Protein AF-A0AAU2TSD4-F1 (afdb_monomer_lite)

pLDDT: mean 88.16, std 10.95, range [46.03, 97.25]

Secondary structure (DSSP, 8-state):
---PPP---SSEEEEEEEES-EEEEEEETTEEE-EEEEEEEGGGTEEEEEEEESS-EEEEEEEEEEETTEEEEEEEEEES--SEESB---

Foldseek 3Di:
DDDDDDDDDQADKDKDKDFQKDWPWKAQLNHTWDKDFPQAPPVRRITMIITGDNWFEFAWMKTWIDHPRDIDIDIDGSHDDTPYYRHHDD

Sequence (90 aa):
MHPLATLFTDGWVRLFAADHQQVSSATCGGKPLEVRRVGTVAQGVRTLYAVWFPDYTKGSIELSLSHDGTTSEASLRLGDFGDRTCVAVP

Radius of gyration: 14.16 Å; chains: 1; bounding box: 34×37×32 Å

Structure (mmCIF, N/CA/C/O backbone):
data_AF-A0AAU2TSD4-F1
#
_entry.id   AF-A0AAU2TSD4-F1
#
loop_
_atom_site.group_PDB
_atom_site.id
_atom_site.type_symbol
_atom_site.label_atom_id
_atom_site.label_alt_id
_atom_site.label_comp_id
_atom_site.label_asym_id
_atom_site.label_entity_id
_atom_site.label_seq_id
_atom_site.pdbx_PDB_ins_code
_atom_site.Cartn_x
_atom_site.Cartn_y
_atom_site.Cartn_z
_atom_site.occupancy
_atom_site.B_iso_or_equiv
_atom_site.auth_seq_id
_atom_site.auth_comp_id
_atom_site.auth_asym_id
_atom_site.auth_atom_id
_atom_site.pdbx_PDB_model_num
ATOM 1 N N . MET A 1 1 ? -17.121 -25.869 -13.547 1.00 46.03 1 MET A N 1
ATOM 2 C CA . MET A 1 1 ? -15.743 -25.419 -13.839 1.00 46.03 1 MET A CA 1
ATOM 3 C C . MET A 1 1 ? -15.648 -23.971 -13.399 1.00 46.03 1 MET A C 1
ATOM 5 O O . MET A 1 1 ? -16.514 -23.201 -13.789 1.00 46.03 1 MET A O 1
ATOM 9 N N . HIS A 1 2 ? -14.694 -23.619 -12.539 1.00 58.91 2 HIS A N 1
ATOM 10 C CA . HIS A 1 2 ? -14.499 -22.222 -12.145 1.00 58.91 2 HIS A CA 1
ATOM 11 C C . HIS A 1 2 ? -13.656 -21.549 -13.235 1.00 58.91 2 HIS A C 1
ATOM 13 O O . HIS A 1 2 ? -12.578 -22.070 -13.526 1.00 58.91 2 HIS A O 1
ATOM 19 N N . PRO A 1 3 ? -14.123 -20.465 -13.877 1.00 63.34 3 PRO A N 1
ATOM 20 C CA . PRO A 1 3 ? -13.306 -19.755 -14.847 1.00 63.34 3 PRO A CA 1
ATOM 21 C C . PRO A 1 3 ? -12.099 -19.167 -14.113 1.00 63.34 3 PRO A C 1
ATOM 23 O O . PRO A 1 3 ? -12.237 -18.290 -13.262 1.00 63.34 3 PRO A O 1
ATOM 26 N N . LEU A 1 4 ? -10.916 -19.703 -14.402 1.00 70.06 4 LEU A N 1
ATOM 27 C CA . LEU A 1 4 ? -9.661 -19.115 -13.957 1.00 70.06 4 LEU A CA 1
ATOM 28 C C . LEU A 1 4 ? -9.441 -17.844 -14.781 1.00 70.06 4 LEU A C 1
ATOM 30 O O . LEU A 1 4 ? -9.338 -17.912 -16.004 1.00 70.06 4 LEU A O 1
ATOM 34 N N . ALA A 1 5 ? -9.394 -16.691 -14.116 1.00 62.56 5 ALA A N 1
ATOM 35 C CA . ALA A 1 5 ? -8.999 -15.438 -14.741 1.00 62.56 5 ALA A CA 1
ATOM 36 C C . ALA A 1 5 ? -7.487 -15.255 -14.571 1.00 62.56 5 ALA A C 1
ATOM 38 O O . ALA A 1 5 ? -6.984 -15.194 -13.448 1.00 62.56 5 ALA A O 1
ATOM 39 N N . THR A 1 6 ? -6.761 -15.173 -15.683 1.00 58.94 6 THR A N 1
ATOM 40 C CA . THR A 1 6 ? -5.347 -14.790 -15.688 1.00 58.94 6 THR A CA 1
ATOM 41 C C . THR A 1 6 ? -5.262 -13.280 -15.860 1.00 58.94 6 THR A C 1
ATOM 43 O O . THR A 1 6 ? -5.788 -12.733 -16.826 1.00 58.94 6 THR A O 1
ATOM 46 N N . LEU A 1 7 ? -4.617 -12.607 -14.912 1.00 61.81 7 LEU A N 1
ATOM 47 C CA . LEU A 1 7 ? -4.396 -11.165 -14.949 1.00 61.81 7 LEU A CA 1
ATOM 48 C C . LEU A 1 7 ? -2.933 -10.914 -15.310 1.00 61.81 7 LEU A C 1
ATOM 50 O O . LEU A 1 7 ? -2.035 -11.444 -14.658 1.00 61.81 7 LEU A O 1
ATOM 54 N N . PHE A 1 8 ? -2.709 -10.112 -16.347 1.00 57.41 8 PHE A N 1
ATOM 55 C CA . PHE A 1 8 ? -1.392 -9.603 -16.710 1.00 57.41 8 PHE A CA 1
ATOM 56 C C . PHE A 1 8 ? -1.284 -8.164 -16.219 1.00 57.41 8 PHE A C 1
ATOM 58 O O . PHE A 1 8 ? -2.243 -7.400 -16.310 1.00 57.41 8 PHE A O 1
ATOM 65 N N . THR A 1 9 ? -0.123 -7.815 -15.685 1.00 65.06 9 THR A N 1
ATOM 66 C CA . THR A 1 9 ? 0.203 -6.465 -15.237 1.00 65.06 9 THR A CA 1
ATOM 67 C C . THR A 1 9 ? 1.454 -6.025 -15.978 1.00 65.06 9 THR A C 1
ATOM 69 O O . THR A 1 9 ? 2.410 -6.791 -16.097 1.00 65.06 9 THR A O 1
ATOM 72 N N . ASP A 1 10 ? 1.452 -4.804 -16.487 1.00 70.62 10 ASP A N 1
ATOM 73 C CA . ASP A 1 10 ? 2.658 -4.105 -16.897 1.00 70.62 10 ASP A CA 1
ATOM 74 C C . ASP A 1 10 ? 3.360 -3.632 -15.621 1.00 70.62 10 ASP A C 1
ATOM 76 O O . ASP A 1 10 ? 2.863 -2.761 -14.933 1.00 70.62 10 ASP A O 1
ATOM 80 N N . GLY A 1 11 ? 4.450 -4.276 -15.204 1.00 80.62 11 GLY A N 1
ATOM 81 C CA . GLY A 1 11 ? 5.195 -3.882 -13.999 1.00 80.62 11 GLY A CA 1
ATOM 82 C C . GLY A 1 11 ? 5.083 -4.862 -12.830 1.00 80.62 11 GLY A C 1
ATOM 83 O O . GLY A 1 11 ? 4.917 -6.068 -13.015 1.00 80.62 11 GLY A O 1
ATOM 84 N N . TRP A 1 12 ? 5.236 -4.345 -11.611 1.00 86.56 12 TRP A N 1
ATOM 85 C CA . TRP A 1 12 ? 5.484 -5.128 -10.401 1.00 86.56 12 TRP A CA 1
ATOM 86 C C . TRP A 1 12 ? 4.382 -4.937 -9.368 1.00 86.56 12 TRP A C 1
ATOM 88 O O . TRP A 1 12 ? 4.142 -3.836 -8.874 1.00 86.56 12 TRP A O 1
ATOM 98 N N . VAL A 1 13 ? 3.743 -6.040 -8.985 1.00 88.44 13 VAL A N 1
ATOM 99 C CA . VAL A 1 13 ? 2.716 -6.047 -7.941 1.00 88.44 13 VAL A CA 1
ATOM 100 C C . VAL A 1 13 ? 3.317 -6.515 -6.626 1.00 88.44 13 VAL A C 1
ATOM 102 O O . VAL A 1 13 ? 3.938 -7.578 -6.546 1.00 88.44 13 VAL A O 1
ATOM 105 N N . ARG A 1 14 ? 3.075 -5.747 -5.564 1.00 91.19 14 ARG A N 1
ATOM 106 C CA . ARG A 1 14 ? 3.368 -6.157 -4.192 1.00 91.19 14 ARG A CA 1
ATOM 107 C C . ARG A 1 14 ? 2.073 -6.539 -3.493 1.00 91.19 14 ARG A C 1
ATOM 109 O O . ARG A 1 14 ? 1.224 -5.684 -3.258 1.00 91.19 14 ARG A O 1
ATOM 116 N N . LEU A 1 15 ? 1.953 -7.816 -3.143 1.00 92.25 15 LEU A N 1
ATOM 117 C CA . LEU A 1 15 ? 0.875 -8.329 -2.301 1.00 92.25 15 LEU A CA 1
ATOM 118 C C . LEU A 1 15 ? 1.297 -8.299 -0.832 1.00 92.25 15 LEU A C 1
ATOM 120 O O . LEU A 1 15 ? 2.404 -8.716 -0.493 1.00 92.25 15 LEU A O 1
ATOM 124 N N . PHE A 1 16 ? 0.410 -7.820 0.032 1.00 94.00 16 PHE A N 1
ATOM 125 C CA . PHE A 1 16 ? 0.618 -7.773 1.478 1.00 94.00 16 PHE A CA 1
ATOM 126 C C . PHE A 1 16 ? -0.722 -7.854 2.211 1.00 94.00 16 PHE A C 1
ATOM 128 O O . PHE A 1 16 ? -1.781 -7.646 1.620 1.00 94.00 16 PHE A O 1
ATOM 135 N N . ALA A 1 17 ? -0.683 -8.190 3.497 1.00 94.56 17 ALA A N 1
ATOM 136 C CA . ALA A 1 17 ? -1.873 -8.354 4.317 1.00 94.56 17 ALA A CA 1
ATOM 137 C C . ALA A 1 17 ? -1.838 -7.426 5.533 1.00 94.56 17 ALA A C 1
ATOM 139 O O . ALA A 1 17 ? -0.764 -7.157 6.068 1.00 94.56 17 ALA A O 1
ATOM 140 N N . ALA A 1 18 ? -3.015 -6.974 5.962 1.00 93.75 18 ALA A N 1
ATOM 141 C CA . ALA A 1 18 ? -3.215 -6.291 7.234 1.00 93.75 18 ALA A CA 1
ATOM 142 C C . ALA A 1 18 ? -4.125 -7.140 8.136 1.00 93.75 18 ALA A C 1
ATOM 144 O O . ALA A 1 18 ? -5.168 -7.634 7.686 1.00 93.75 18 ALA A O 1
ATOM 145 N N . ASP A 1 19 ? -3.716 -7.315 9.392 1.00 92.75 19 ASP A N 1
ATOM 146 C CA . ASP A 1 19 ? -4.400 -8.150 10.385 1.00 92.75 19 ASP A CA 1
ATOM 147 C C . ASP A 1 19 ? -5.401 -7.279 11.141 1.00 92.75 19 ASP A C 1
ATOM 149 O O . ASP A 1 19 ? -4.998 -6.319 11.789 1.00 92.75 19 ASP A O 1
ATOM 153 N N . HIS A 1 20 ? -6.698 -7.577 11.027 1.00 87.44 20 HIS A N 1
ATOM 154 C CA . HIS A 1 20 ? -7.800 -6.811 11.639 1.00 87.44 20 HIS A CA 1
ATOM 155 C C . HIS A 1 20 ? -7.864 -5.302 11.317 1.00 87.44 20 HIS A C 1
ATOM 157 O O . HIS A 1 20 ? -8.797 -4.632 11.738 1.00 87.44 20 HIS A O 1
ATOM 163 N N . GLN A 1 21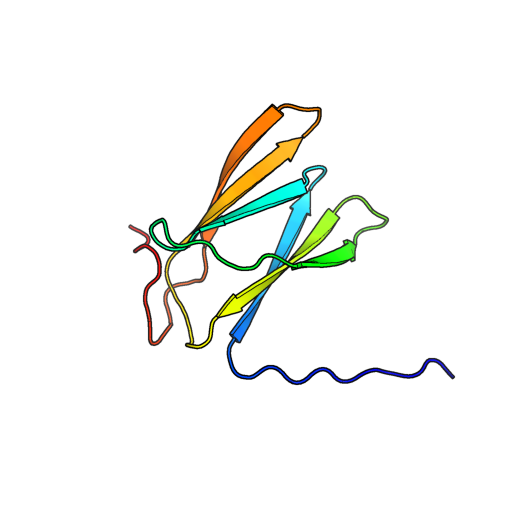 ? -6.943 -4.763 10.520 1.00 90.75 21 GLN A N 1
ATOM 164 C CA . GLN A 1 21 ? -6.904 -3.363 10.104 1.00 90.75 21 GLN A CA 1
ATOM 165 C C . GLN A 1 21 ? -7.236 -3.225 8.615 1.00 90.75 21 GLN A C 1
ATOM 167 O O . GLN A 1 21 ? -7.090 -4.171 7.835 1.00 90.75 21 GLN A O 1
ATOM 172 N N . GLN A 1 22 ? -7.653 -2.025 8.207 1.00 93.81 22 GLN A N 1
ATOM 173 C CA . GLN A 1 22 ? -7.845 -1.682 6.801 1.00 93.81 22 GLN A CA 1
ATOM 174 C C . GLN A 1 22 ? -6.830 -0.647 6.333 1.00 93.81 22 GLN A C 1
ATOM 176 O O . GLN A 1 22 ? -6.683 0.402 6.952 1.00 93.81 22 GLN A O 1
ATOM 181 N N . VAL A 1 23 ? -6.175 -0.906 5.204 1.00 95.56 23 VAL A N 1
ATOM 182 C CA . VAL A 1 23 ? -5.316 0.083 4.542 1.00 95.56 23 VAL A CA 1
ATOM 183 C C . VAL A 1 23 ? -6.205 1.120 3.859 1.00 95.56 23 VAL A C 1
ATOM 185 O O . VAL A 1 23 ? -6.996 0.762 2.984 1.00 95.56 23 VAL A O 1
ATOM 188 N N . SER A 1 24 ? -6.086 2.384 4.259 1.00 92.69 24 SER A N 1
ATOM 189 C CA . SER A 1 24 ? -6.839 3.504 3.679 1.00 92.69 24 SER A CA 1
ATOM 190 C C . SER A 1 24 ? -6.054 4.235 2.589 1.00 92.69 24 SER A C 1
ATOM 192 O O . SER A 1 24 ? -6.650 4.738 1.638 1.00 92.69 24 SER A O 1
ATOM 194 N N . SER A 1 25 ? -4.724 4.264 2.689 1.00 94.94 25 SER A N 1
ATOM 195 C CA . SER A 1 25 ? -3.835 4.829 1.673 1.00 94.94 25 SER A CA 1
ATOM 196 C C . SER A 1 25 ? -2.426 4.243 1.779 1.00 94.94 25 SER A C 1
ATOM 198 O O . SER A 1 25 ? -2.051 3.637 2.787 1.00 94.94 25 SER A O 1
ATOM 200 N N . ALA A 1 26 ? -1.642 4.428 0.720 1.00 96.31 26 ALA A N 1
ATOM 201 C CA . ALA A 1 26 ? -0.211 4.181 0.723 1.00 96.31 26 ALA A CA 1
ATOM 202 C C . ALA A 1 26 ? 0.508 5.311 -0.011 1.00 96.31 26 ALA A C 1
ATOM 204 O O . ALA A 1 26 ? -0.034 5.883 -0.963 1.00 96.31 26 ALA A O 1
ATOM 205 N N . THR A 1 27 ? 1.736 5.613 0.398 1.00 96.50 27 THR A N 1
ATOM 206 C CA . THR A 1 27 ? 2.587 6.583 -0.285 1.00 96.50 27 THR A CA 1
ATOM 207 C C . THR A 1 27 ? 3.986 6.035 -0.520 1.00 96.50 27 THR A C 1
ATOM 209 O O . THR A 1 27 ? 4.502 5.182 0.204 1.00 96.50 27 THR A O 1
ATOM 212 N N . CYS A 1 28 ? 4.607 6.558 -1.568 1.00 94.94 28 CYS A N 1
ATOM 213 C CA . CYS A 1 28 ? 5.987 6.328 -1.905 1.00 94.94 28 CYS A CA 1
ATOM 214 C C . CYS A 1 28 ? 6.755 7.647 -1.901 1.00 94.94 28 CYS A C 1
ATOM 216 O O . CYS A 1 28 ? 6.645 8.431 -2.846 1.00 94.94 28 CYS A O 1
ATOM 218 N N . GLY A 1 29 ? 7.483 7.928 -0.815 1.00 91.69 29 GLY A N 1
ATOM 219 C CA . GLY A 1 29 ? 8.159 9.217 -0.633 1.00 91.69 29 GLY A CA 1
ATOM 220 C C . GLY A 1 29 ? 7.184 10.395 -0.738 1.00 91.69 29 GLY A C 1
ATOM 221 O O . GLY A 1 29 ? 7.431 11.340 -1.487 1.00 91.69 29 GLY A O 1
ATOM 222 N N . GLY A 1 30 ? 6.021 10.281 -0.086 1.00 92.69 30 GLY A N 1
ATOM 223 C CA . GLY A 1 30 ? 4.941 11.272 -0.128 1.00 92.69 30 GLY A CA 1
ATOM 224 C C . GLY A 1 30 ? 4.074 11.259 -1.395 1.00 92.69 30 GLY A C 1
ATOM 225 O O . GLY A 1 30 ? 3.041 11.926 -1.427 1.00 92.69 30 GLY A O 1
ATOM 226 N N . LYS A 1 31 ? 4.429 10.497 -2.439 1.00 94.19 31 LYS A N 1
ATOM 227 C CA . LYS A 1 31 ? 3.586 10.349 -3.638 1.00 94.19 31 LYS A CA 1
ATOM 228 C C . LYS A 1 31 ? 2.529 9.265 -3.420 1.00 94.19 31 LYS A C 1
ATOM 230 O O . LYS A 1 31 ? 2.914 8.159 -3.050 1.00 94.19 31 LYS A O 1
ATOM 235 N N . PRO A 1 32 ? 1.234 9.517 -3.670 1.00 95.25 32 PRO A N 1
ATOM 236 C CA . PRO A 1 32 ? 0.201 8.497 -3.505 1.00 95.25 32 PRO A CA 1
ATOM 237 C C . PRO A 1 32 ? 0.455 7.261 -4.374 1.00 95.25 32 PRO A C 1
ATOM 239 O O . PRO A 1 32 ? 0.819 7.382 -5.545 1.00 95.25 32 PRO A O 1
ATOM 242 N N . LEU A 1 33 ? 0.227 6.082 -3.800 1.00 93.62 33 LEU A N 1
ATOM 243 C CA . LEU A 1 33 ? 0.167 4.812 -4.513 1.00 93.62 33 LEU A CA 1
ATOM 244 C C . LEU A 1 33 ? -1.279 4.331 -4.585 1.00 93.62 33 LEU A C 1
ATOM 246 O O . LEU A 1 33 ? -2.048 4.477 -3.633 1.00 93.62 33 LEU A O 1
ATOM 250 N N . GLU A 1 34 ? -1.635 3.698 -5.698 1.00 91.81 34 GLU A N 1
ATOM 251 C CA . GLU A 1 34 ? -2.909 2.999 -5.791 1.00 91.81 34 GLU A CA 1
ATOM 252 C C . GLU A 1 34 ? -2.855 1.717 -4.950 1.00 91.81 34 GLU A C 1
ATOM 254 O O . GLU A 1 34 ? -2.050 0.818 -5.208 1.00 91.81 34 GLU A O 1
ATOM 259 N N . VAL A 1 35 ? -3.731 1.632 -3.947 1.00 93.12 35 VAL A N 1
ATOM 260 C CA . VAL A 1 35 ? -3.923 0.435 -3.124 1.00 93.12 35 VAL A CA 1
ATOM 261 C C . VAL A 1 35 ? -5.233 -0.223 -3.524 1.00 93.12 35 VAL A C 1
ATOM 263 O O . VAL A 1 35 ? -6.298 0.390 -3.447 1.00 93.12 35 VAL A O 1
ATOM 266 N N . ARG A 1 36 ? -5.177 -1.498 -3.903 1.00 92.62 36 ARG A N 1
ATOM 267 C CA . ARG A 1 36 ? -6.367 -2.295 -4.213 1.00 92.62 36 ARG A CA 1
ATOM 268 C C . ARG A 1 36 ? -6.568 -3.383 -3.178 1.00 92.62 36 ARG A C 1
ATOM 270 O O . ARG A 1 36 ? -5.668 -4.177 -2.921 1.00 92.62 36 ARG A O 1
ATOM 277 N N . ARG A 1 37 ? -7.775 -3.466 -2.620 1.00 93.31 37 ARG A N 1
ATOM 278 C CA . ARG A 1 37 ? -8.200 -4.629 -1.837 1.00 93.31 37 ARG A CA 1
ATOM 279 C C . ARG A 1 37 ? -8.413 -5.808 -2.785 1.00 93.31 37 ARG A C 1
ATOM 281 O O . ARG A 1 37 ? -9.216 -5.718 -3.706 1.00 93.31 37 ARG A O 1
ATOM 288 N N . VAL A 1 38 ? -7.711 -6.906 -2.536 1.00 91.50 38 VAL A N 1
ATOM 289 C CA . VAL A 1 38 ? -7.765 -8.122 -3.364 1.00 91.50 38 VAL A CA 1
ATOM 290 C C . VAL A 1 38 ? -8.732 -9.147 -2.776 1.00 91.50 38 VAL A C 1
ATOM 292 O O . VAL A 1 38 ? -9.388 -9.881 -3.507 1.00 91.50 38 VAL A O 1
ATOM 295 N N . GLY A 1 39 ? -8.854 -9.193 -1.449 1.00 90.62 39 GLY A N 1
ATOM 296 C CA . GLY A 1 39 ? -9.755 -10.126 -0.785 1.00 90.62 39 GLY A CA 1
ATOM 297 C C . GLY A 1 39 ? -9.438 -10.279 0.692 1.00 90.62 39 GLY A C 1
ATOM 298 O O . GLY A 1 39 ? -8.870 -9.383 1.316 1.00 90.62 39 GLY A O 1
ATOM 299 N N . THR A 1 40 ? -9.808 -11.426 1.250 1.00 92.25 40 THR A N 1
ATOM 300 C CA . THR A 1 40 ? -9.433 -11.809 2.612 1.00 92.25 40 THR A CA 1
ATOM 301 C C . THR A 1 40 ? -8.819 -13.201 2.615 1.00 92.25 40 THR A C 1
ATOM 303 O O . THR A 1 40 ? -9.151 -14.038 1.775 1.00 92.25 40 THR A O 1
ATOM 306 N N . VAL A 1 41 ? -7.895 -13.434 3.540 1.00 89.69 41 VAL A N 1
ATOM 307 C CA . VAL A 1 41 ? -7.244 -14.729 3.765 1.00 89.69 41 VAL A CA 1
ATOM 308 C C . VAL A 1 41 ? -7.323 -15.087 5.249 1.00 89.69 41 VAL A C 1
ATOM 310 O O . VAL A 1 41 ? -7.785 -14.284 6.061 1.00 89.69 41 VAL A O 1
ATOM 313 N N . ALA A 1 42 ? -6.911 -16.308 5.603 1.00 88.56 42 ALA A N 1
ATOM 314 C CA . ALA A 1 42 ? -6.972 -16.817 6.977 1.00 88.56 42 ALA A CA 1
ATOM 315 C C . ALA A 1 42 ? -8.377 -16.666 7.598 1.00 88.56 42 ALA A C 1
ATOM 317 O O . ALA A 1 42 ? -8.541 -16.066 8.653 1.00 88.56 42 ALA A O 1
ATOM 318 N N . GLN A 1 43 ? -9.404 -17.169 6.898 1.00 87.31 43 GLN A N 1
ATOM 319 C CA . GLN A 1 43 ? -10.807 -17.136 7.347 1.00 87.31 43 GLN A CA 1
ATOM 320 C C . GLN A 1 43 ? -11.347 -15.724 7.653 1.00 87.31 43 GLN A C 1
ATOM 322 O O . GLN A 1 43 ? -12.241 -15.561 8.475 1.00 87.31 43 GLN A O 1
ATOM 327 N N . GLY A 1 44 ? -10.817 -14.694 6.988 1.00 83.50 44 GLY A N 1
ATOM 328 C CA . GLY A 1 44 ? -11.279 -13.313 7.157 1.00 83.50 44 GLY A CA 1
ATOM 329 C C . GLY A 1 44 ? -10.482 -12.495 8.173 1.00 83.50 44 GLY A C 1
ATOM 330 O O . GLY A 1 44 ? -10.695 -11.291 8.259 1.00 83.50 44 GLY A O 1
ATOM 331 N N . VAL A 1 45 ? -9.532 -13.108 8.886 1.00 88.00 45 VAL A N 1
ATOM 332 C CA . VAL A 1 45 ? -8.652 -12.418 9.851 1.00 88.00 45 VAL A CA 1
ATOM 333 C C . VAL A 1 45 ? -7.776 -11.367 9.166 1.00 88.00 45 VAL A C 1
ATOM 335 O O . VAL A 1 45 ? -7.481 -10.315 9.735 1.00 88.00 45 VAL A O 1
ATOM 338 N N . ARG A 1 46 ? -7.366 -11.647 7.926 1.00 93.44 46 ARG A N 1
ATOM 339 C CA . ARG A 1 46 ? -6.435 -10.811 7.174 1.00 93.44 46 ARG A CA 1
ATOM 340 C C . ARG A 1 46 ? -7.081 -10.279 5.915 1.00 93.44 46 ARG A C 1
ATOM 342 O O . ARG A 1 46 ? -7.587 -11.059 5.104 1.00 93.44 46 ARG A O 1
ATOM 349 N N . THR A 1 47 ? -6.993 -8.974 5.703 1.00 94.38 47 THR A N 1
ATOM 350 C CA . THR A 1 47 ? -7.364 -8.376 4.418 1.00 94.38 47 THR A CA 1
ATOM 351 C C . THR A 1 47 ? -6.129 -8.289 3.532 1.00 94.38 47 THR A C 1
ATOM 353 O O . THR A 1 47 ? -5.095 -7.777 3.957 1.00 94.38 47 THR A O 1
ATOM 356 N N . LEU A 1 48 ? -6.229 -8.821 2.312 1.00 94.81 48 LEU A N 1
ATOM 357 C CA . LEU A 1 48 ? -5.153 -8.814 1.327 1.00 94.81 48 LEU A CA 1
ATOM 358 C C . LEU A 1 48 ? -5.263 -7.571 0.443 1.00 94.81 48 LEU A C 1
ATOM 360 O O . LEU A 1 48 ? -6.337 -7.270 -0.091 1.00 94.81 48 LEU A O 1
ATOM 364 N N . TYR A 1 49 ? -4.135 -6.902 0.252 1.00 95.31 49 TYR A N 1
ATOM 365 C CA . TYR A 1 49 ? -3.985 -5.705 -0.557 1.00 95.31 49 TYR A CA 1
ATOM 366 C C . TYR A 1 49 ? -2.892 -5.892 -1.605 1.00 95.31 49 TYR A C 1
ATOM 368 O O . TYR A 1 49 ? -1.950 -6.666 -1.421 1.00 95.31 49 TYR A O 1
ATOM 376 N N . ALA A 1 50 ? -3.026 -5.153 -2.698 1.00 93.38 50 ALA A N 1
ATOM 377 C CA . ALA A 1 50 ? -2.021 -5.002 -3.730 1.00 93.38 50 ALA A CA 1
ATOM 378 C C . ALA A 1 50 ? -1.672 -3.522 -3.887 1.00 93.38 50 ALA A C 1
ATOM 380 O O . ALA A 1 50 ? -2.572 -2.682 -3.943 1.00 93.38 50 ALA A O 1
ATOM 381 N N . VAL A 1 51 ? -0.382 -3.227 -4.016 1.00 93.50 51 VAL A N 1
ATOM 382 C CA . VAL A 1 51 ? 0.092 -1.992 -4.653 1.00 93.50 51 VAL A CA 1
ATOM 383 C C . VAL A 1 51 ? 0.818 -2.342 -5.941 1.00 93.50 51 VAL A C 1
ATOM 385 O O . VAL A 1 51 ? 1.442 -3.403 -6.050 1.00 93.50 51 VAL A O 1
ATOM 388 N N . TRP A 1 52 ? 0.718 -1.447 -6.912 1.00 90.31 52 TRP A N 1
ATOM 389 C CA . TRP A 1 52 ? 1.342 -1.592 -8.217 1.00 90.31 52 TRP A CA 1
ATOM 390 C C . TRP A 1 52 ? 2.469 -0.576 -8.390 1.00 90.31 52 TRP A C 1
ATOM 392 O O . TRP A 1 52 ? 2.331 0.587 -8.008 1.00 90.31 52 TRP A O 1
ATOM 402 N N . PHE A 1 53 ? 3.569 -1.028 -8.986 1.00 90.06 53 PHE A N 1
ATOM 403 C CA . PHE A 1 53 ? 4.693 -0.195 -9.383 1.00 90.06 53 PHE A CA 1
ATOM 404 C C . PHE A 1 53 ? 5.003 -0.412 -10.868 1.00 90.06 53 PHE A C 1
ATOM 406 O O . PHE A 1 53 ? 5.079 -1.565 -11.296 1.00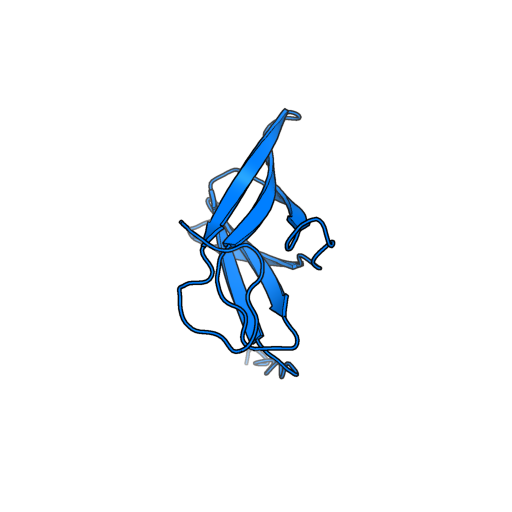 90.06 53 PHE A O 1
ATOM 413 N N . PRO A 1 54 ? 5.263 0.654 -11.643 1.00 88.25 54 PRO A N 1
ATOM 414 C CA . PRO A 1 54 ? 5.684 0.510 -13.036 1.00 88.25 54 PRO A CA 1
ATOM 415 C C . PRO A 1 54 ? 7.081 -0.124 -13.148 1.00 88.25 54 PRO A C 1
ATOM 417 O O . PRO A 1 54 ? 7.315 -0.969 -14.006 1.00 88.25 54 PRO A O 1
ATOM 420 N N . ASP A 1 55 ? 7.987 0.235 -12.233 1.00 89.44 55 ASP A N 1
ATOM 421 C CA . ASP A 1 55 ? 9.375 -0.236 -12.183 1.00 89.44 55 ASP A CA 1
ATOM 422 C C . ASP A 1 55 ? 9.592 -1.194 -10.999 1.00 89.44 55 ASP A C 1
ATOM 424 O O . ASP A 1 55 ? 8.892 -1.114 -9.980 1.00 89.44 55 ASP A O 1
ATOM 428 N N . TYR A 1 56 ? 10.610 -2.062 -11.075 1.00 89.56 56 TYR A N 1
ATOM 429 C CA . TYR A 1 56 ? 10.974 -2.917 -9.943 1.00 89.56 56 TYR A CA 1
ATOM 430 C C . TYR A 1 56 ? 11.468 -2.039 -8.787 1.00 89.56 56 TYR A C 1
ATOM 432 O O . TYR A 1 56 ? 12.548 -1.454 -8.853 1.00 89.56 56 TYR A O 1
ATOM 440 N N . THR A 1 57 ? 10.653 -1.884 -7.743 1.00 92.94 57 THR A N 1
ATOM 441 C CA . THR A 1 57 ? 10.858 -0.849 -6.719 1.00 92.94 57 THR A CA 1
ATOM 442 C C . THR A 1 57 ? 11.309 -1.446 -5.385 1.00 92.94 57 THR A C 1
ATOM 444 O O . THR A 1 57 ? 10.684 -2.373 -4.868 1.00 92.94 57 THR A O 1
ATOM 447 N N . LYS A 1 58 ? 12.372 -0.875 -4.806 1.00 94.06 58 LYS A N 1
ATOM 448 C CA . LYS A 1 58 ? 12.953 -1.227 -3.500 1.00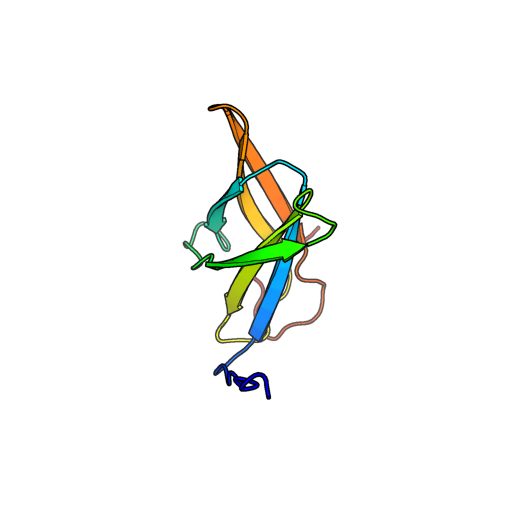 94.06 58 LYS A CA 1
ATOM 449 C C . LYS A 1 58 ? 12.719 -0.162 -2.431 1.00 94.06 58 LYS A C 1
ATOM 451 O O . LYS A 1 58 ? 12.220 0.929 -2.714 1.00 94.06 58 LYS A O 1
ATOM 456 N N . GLY A 1 59 ? 13.143 -0.461 -1.207 1.00 94.88 59 GLY A N 1
ATOM 457 C CA . GLY A 1 59 ? 13.052 0.436 -0.062 1.00 94.88 59 GLY A CA 1
ATOM 458 C C . GLY A 1 59 ? 11.814 0.156 0.785 1.00 94.88 59 GLY A C 1
ATOM 459 O O . GLY A 1 59 ? 11.523 -1.003 1.089 1.00 94.88 59 GLY A O 1
ATOM 460 N N . SER A 1 60 ? 11.078 1.197 1.162 1.00 96.25 60 SER A N 1
ATOM 461 C CA . SER A 1 60 ? 9.807 1.086 1.885 1.00 96.25 60 SER A CA 1
ATOM 462 C C . SER A 1 60 ? 8.744 2.046 1.363 1.00 96.25 60 SER A C 1
ATOM 464 O O . SER A 1 60 ? 9.068 3.068 0.758 1.00 96.25 60 SER A O 1
ATOM 466 N N . ILE A 1 61 ? 7.485 1.712 1.635 1.00 96.44 61 ILE A N 1
ATOM 467 C CA . ILE A 1 61 ? 6.325 2.596 1.470 1.00 96.44 61 ILE A CA 1
ATOM 468 C C . ILE A 1 61 ? 5.699 2.878 2.828 1.00 96.44 61 ILE A C 1
ATOM 470 O O . ILE A 1 61 ? 5.778 2.045 3.733 1.00 96.44 61 ILE A O 1
ATOM 474 N N . GLU A 1 62 ? 5.049 4.024 2.947 1.00 97.25 62 GLU A N 1
ATOM 475 C CA . GLU A 1 62 ? 4.252 4.374 4.117 1.00 97.25 62 GLU A CA 1
ATOM 476 C C . GLU A 1 62 ? 2.798 3.986 3.859 1.00 97.25 62 GLU A C 1
ATOM 478 O O . GLU A 1 62 ? 2.277 4.159 2.757 1.00 97.25 62 GLU A O 1
ATOM 483 N N . LEU A 1 63 ? 2.146 3.432 4.870 1.00 97.06 63 LEU A N 1
ATOM 484 C CA . LEU A 1 63 ? 0.760 2.996 4.852 1.00 97.06 63 LEU A CA 1
ATOM 485 C C . LEU A 1 63 ? -0.007 3.769 5.915 1.00 97.06 63 LEU A C 1
ATOM 487 O O . LEU A 1 63 ? 0.444 3.850 7.057 1.00 97.06 63 LEU A O 1
ATOM 491 N N . SER A 1 64 ? -1.201 4.240 5.574 1.00 96.88 64 SER A N 1
ATOM 492 C CA . SER A 1 64 ? -2.192 4.623 6.575 1.00 96.88 64 SER A CA 1
ATOM 493 C C . SER A 1 64 ? -3.139 3.450 6.802 1.00 96.88 64 SER A C 1
ATOM 495 O O . SER A 1 64 ? -3.755 2.921 5.872 1.00 96.88 64 SER A O 1
ATOM 497 N N . LEU A 1 65 ? -3.231 3.024 8.053 1.00 95.81 65 LEU A N 1
ATOM 498 C CA . LEU A 1 65 ? -4.065 1.927 8.515 1.00 95.81 65 LEU A CA 1
ATOM 499 C C . LEU A 1 65 ? -5.204 2.498 9.346 1.00 95.81 65 LEU A C 1
ATOM 501 O O . LEU A 1 65 ? -5.002 3.429 10.117 1.00 95.81 65 LEU A O 1
ATOM 505 N N . SER A 1 66 ? -6.390 1.926 9.209 1.00 94.31 66 SER A N 1
ATOM 506 C CA . SER A 1 66 ? -7.580 2.290 9.968 1.00 94.31 66 SER A CA 1
ATOM 507 C C . SER A 1 66 ? -8.113 1.085 10.735 1.00 94.31 66 SER A C 1
ATOM 509 O O . SER A 1 66 ? -8.167 -0.031 10.210 1.00 94.31 66 SER A O 1
ATOM 511 N N . HIS A 1 67 ? -8.489 1.313 11.989 1.00 91.94 67 HIS A N 1
ATOM 512 C CA . HIS A 1 67 ? -9.098 0.323 12.871 1.00 91.94 67 HIS A CA 1
ATOM 513 C C . HIS A 1 67 ? -10.015 1.037 13.862 1.00 91.94 67 HIS A C 1
ATOM 515 O O . HIS A 1 67 ? -9.578 1.972 14.531 1.00 91.94 67 HIS A O 1
ATOM 521 N N . ASP A 1 68 ? -11.287 0.640 13.913 1.00 89.25 68 ASP A N 1
ATOM 522 C CA . ASP A 1 68 ? -12.291 1.186 14.838 1.00 89.25 68 ASP A CA 1
ATOM 523 C C . ASP A 1 68 ? -12.336 2.727 14.887 1.00 89.25 68 ASP A C 1
ATOM 525 O O . ASP A 1 68 ? -12.406 3.348 15.945 1.00 89.25 68 ASP A O 1
ATOM 529 N N . GLY A 1 69 ? -12.250 3.368 13.716 1.00 88.06 69 GLY A N 1
ATOM 530 C CA . GLY A 1 69 ? -12.278 4.831 13.581 1.00 88.06 69 GLY A CA 1
ATOM 531 C C . GLY A 1 69 ? -10.968 5.546 13.931 1.00 88.06 69 GLY A C 1
ATOM 532 O O . GLY A 1 69 ? -10.891 6.763 13.785 1.00 88.06 69 GLY A O 1
ATOM 533 N N . THR A 1 70 ? -9.931 4.813 14.341 1.00 93.44 70 THR A N 1
ATOM 534 C CA . THR A 1 70 ? -8.584 5.346 14.581 1.00 93.44 70 THR A CA 1
ATOM 535 C C . THR A 1 70 ? -7.689 5.086 13.375 1.00 93.44 70 THR A C 1
ATOM 537 O O . THR A 1 70 ? -7.742 4.004 12.787 1.00 93.44 70 THR A O 1
ATOM 540 N N . THR A 1 71 ? -6.845 6.060 13.028 1.00 95.06 71 THR A N 1
ATOM 541 C CA . THR A 1 71 ? -5.833 5.930 11.971 1.00 95.06 71 THR A CA 1
ATOM 542 C C . THR A 1 71 ? -4.437 5.847 12.581 1.00 95.06 71 THR A C 1
ATOM 544 O O . THR A 1 71 ? -4.121 6.587 13.511 1.00 95.06 71 THR A O 1
ATOM 547 N N . SER A 1 72 ? -3.592 4.972 12.042 1.00 94.94 72 SER A N 1
ATOM 548 C CA . SER A 1 72 ? -2.177 4.844 12.393 1.00 94.94 72 SER A CA 1
ATOM 549 C C . SER A 1 72 ? -1.316 4.727 11.140 1.00 94.94 72 SER A C 1
ATOM 551 O O . SER A 1 72 ? -1.784 4.247 10.108 1.00 94.94 72 SER A O 1
ATOM 553 N N . GLU A 1 73 ? -0.045 5.101 11.235 1.00 95.50 73 GLU A N 1
ATOM 554 C CA . GLU A 1 73 ? 0.921 4.941 10.146 1.00 95.50 73 GLU A CA 1
ATOM 555 C C . GLU A 1 73 ? 1.787 3.695 10.353 1.00 95.50 73 GLU A C 1
ATOM 557 O O . GLU A 1 73 ? 2.112 3.323 11.482 1.00 95.50 73 GLU A O 1
ATOM 562 N N . ALA A 1 74 ? 2.160 3.040 9.256 1.00 95.00 74 ALA A N 1
ATOM 563 C CA . ALA A 1 74 ? 3.077 1.906 9.257 1.00 95.00 74 ALA A CA 1
ATOM 564 C C . ALA A 1 74 ? 3.996 1.947 8.032 1.00 95.00 74 ALA A C 1
ATOM 566 O O . ALA A 1 74 ? 3.612 2.438 6.976 1.00 95.00 74 ALA A O 1
ATOM 5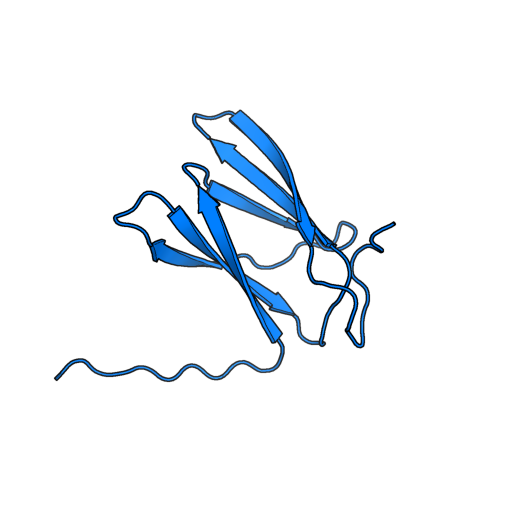67 N N . SER A 1 75 ? 5.197 1.381 8.152 1.00 95.38 75 SER A N 1
ATOM 568 C CA . SER A 1 75 ? 6.126 1.235 7.027 1.00 95.38 75 SER A CA 1
ATOM 569 C C . SER A 1 75 ? 6.147 -0.209 6.530 1.00 95.38 75 SER A C 1
ATOM 571 O O . SER A 1 75 ? 6.334 -1.141 7.316 1.00 95.38 75 SER A O 1
ATOM 573 N N . LEU A 1 76 ? 5.968 -0.405 5.221 1.00 94.81 76 LEU A N 1
ATOM 574 C CA . LEU A 1 76 ? 6.086 -1.707 4.564 1.00 94.81 76 LEU A CA 1
ATOM 575 C C . LEU A 1 76 ? 7.385 -1.777 3.760 1.00 94.81 76 LEU A C 1
ATOM 577 O O . LEU A 1 76 ? 7.583 -1.028 2.803 1.00 94.81 76 LEU A O 1
ATOM 581 N N . ARG A 1 77 ? 8.241 -2.749 4.092 1.00 94.50 77 ARG A N 1
ATOM 582 C CA . ARG A 1 77 ? 9.494 -2.997 3.369 1.00 94.50 77 ARG A CA 1
ATOM 583 C C . ARG A 1 77 ? 9.247 -3.698 2.025 1.00 94.50 77 ARG A C 1
ATOM 585 O O . ARG A 1 77 ? 8.672 -4.789 1.947 1.00 94.50 77 ARG A O 1
ATOM 592 N N . LEU A 1 78 ? 9.749 -3.090 0.954 1.00 91.69 78 LEU A N 1
ATOM 593 C CA . LEU A 1 78 ? 9.760 -3.626 -0.410 1.00 91.69 78 LEU A CA 1
ATOM 594 C C . LEU A 1 78 ? 10.984 -4.527 -0.687 1.00 91.69 78 LEU A C 1
ATOM 596 O O . LEU A 1 78 ? 10.950 -5.367 -1.587 1.00 91.69 78 LEU A O 1
ATOM 600 N N . GLY A 1 79 ? 12.011 -4.446 0.159 1.00 88.06 79 GLY A N 1
ATOM 601 C CA . GLY A 1 79 ? 13.274 -5.178 0.026 1.00 88.06 79 GLY A CA 1
ATOM 602 C C . GLY A 1 79 ? 14.388 -4.273 -0.497 1.00 88.06 79 GLY A C 1
ATOM 603 O O . GLY A 1 79 ? 14.177 -3.073 -0.658 1.00 88.06 79 GLY A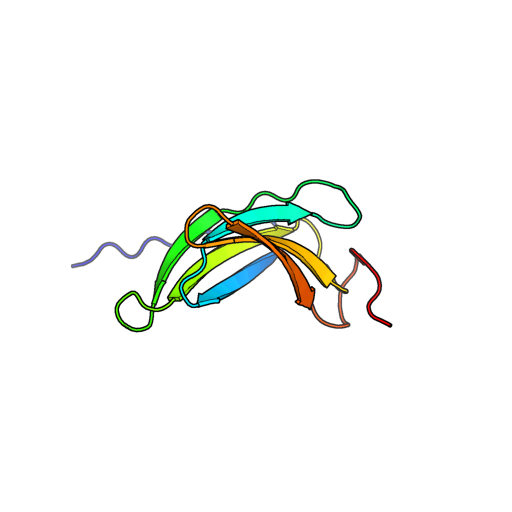 O 1
ATOM 604 N N . ASP A 1 80 ? 15.563 -4.848 -0.763 1.00 88.75 80 ASP A N 1
ATOM 605 C CA . ASP A 1 80 ? 16.783 -4.074 -1.064 1.00 88.75 80 ASP A CA 1
ATOM 606 C C . ASP A 1 80 ? 17.166 -4.082 -2.556 1.00 88.75 80 ASP A C 1
ATOM 608 O O . ASP A 1 80 ? 18.073 -3.361 -2.980 1.00 88.75 80 ASP A O 1
ATOM 612 N N . PHE A 1 81 ? 16.451 -4.866 -3.369 1.00 87.69 81 PHE A N 1
ATOM 613 C CA . PHE A 1 81 ? 16.681 -5.022 -4.807 1.00 87.69 81 PHE A CA 1
ATOM 614 C C . PHE A 1 81 ? 15.564 -4.365 -5.614 1.00 87.69 81 PHE A C 1
ATOM 616 O O . PHE A 1 81 ? 14.387 -4.557 -5.316 1.00 87.69 81 PHE A O 1
ATOM 623 N N . GLY A 1 82 ? 15.953 -3.573 -6.611 1.00 88.06 82 GLY A N 1
ATOM 624 C CA . GLY A 1 82 ? 15.053 -2.787 -7.447 1.00 88.06 82 GLY A CA 1
ATOM 625 C C . GLY A 1 82 ? 15.810 -1.747 -8.268 1.00 88.06 82 GLY A C 1
ATOM 626 O O . GLY A 1 82 ? 16.862 -1.259 -7.840 1.00 88.06 82 GLY A O 1
ATOM 627 N N . ASP A 1 83 ? 15.246 -1.404 -9.420 1.00 91.38 83 ASP A N 1
ATOM 628 C CA . ASP A 1 83 ? 15.728 -0.376 -10.348 1.00 91.38 83 ASP A CA 1
ATOM 629 C C . ASP A 1 83 ? 15.416 1.038 -9.833 1.00 91.38 83 ASP A C 1
ATOM 631 O O . ASP A 1 83 ? 16.124 2.004 -10.130 1.00 91.38 83 ASP A O 1
ATOM 635 N N . ARG A 1 84 ? 14.361 1.166 -9.018 1.00 92.12 84 ARG A N 1
ATOM 636 C CA . ARG A 1 84 ? 13.944 2.411 -8.361 1.00 92.12 84 ARG A CA 1
ATOM 637 C C . ARG A 1 84 ? 13.891 2.241 -6.854 1.00 92.12 84 ARG A C 1
ATOM 639 O O . ARG A 1 84 ? 13.456 1.207 -6.360 1.00 92.12 84 ARG A O 1
ATOM 646 N N . THR A 1 85 ? 14.260 3.283 -6.117 1.00 94.12 85 THR A N 1
ATOM 647 C CA . THR A 1 85 ? 14.058 3.342 -4.664 1.00 94.12 85 THR A CA 1
ATOM 648 C C . THR A 1 85 ? 12.859 4.220 -4.361 1.00 94.12 85 THR A C 1
ATOM 650 O O . THR A 1 85 ? 12.771 5.333 -4.875 1.00 94.12 85 THR A O 1
ATOM 653 N N . CYS A 1 86 ? 11.968 3.719 -3.513 1.00 92.12 86 CYS A N 1
ATOM 654 C CA . CYS A 1 86 ? 10.847 4.480 -2.999 1.00 92.12 86 CYS A CA 1
ATOM 655 C C . CYS A 1 86 ? 11.287 5.436 -1.875 1.00 92.12 86 CYS A C 1
ATOM 657 O O . CYS A 1 86 ? 11.682 6.570 -2.135 1.00 92.12 86 CYS A O 1
ATOM 659 N N . VAL A 1 87 ? 11.309 4.952 -0.633 1.00 90.50 87 VAL A N 1
ATOM 660 C CA . VAL A 1 87 ? 12.053 5.553 0.480 1.0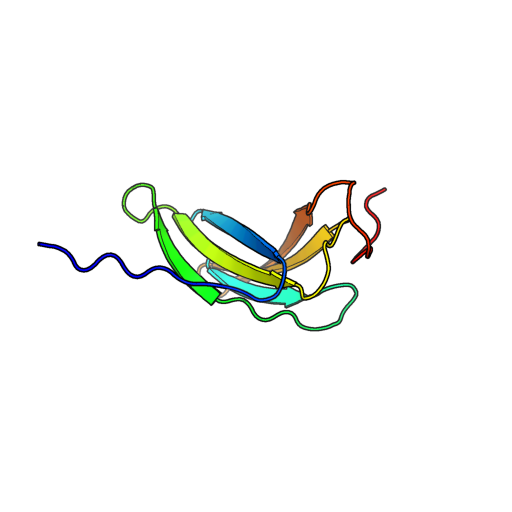0 90.50 87 VAL A CA 1
ATOM 661 C C . VAL A 1 87 ? 13.197 4.611 0.830 1.00 90.50 87 VAL A C 1
ATOM 663 O O . VAL A 1 87 ? 12.996 3.398 0.892 1.00 90.50 87 VAL A O 1
ATOM 666 N N . ALA A 1 88 ? 14.407 5.142 1.010 1.00 78.25 88 ALA A N 1
ATOM 667 C CA . ALA A 1 88 ? 15.541 4.324 1.422 1.00 78.25 88 ALA A CA 1
ATOM 668 C C . ALA A 1 88 ? 15.279 3.730 2.813 1.00 78.25 88 ALA A C 1
ATOM 670 O O . ALA A 1 88 ? 14.860 4.439 3.725 1.00 78.25 88 ALA A O 1
ATOM 671 N N . VAL A 1 89 ? 15.530 2.432 2.963 1.00 73.75 89 VAL A N 1
ATOM 672 C CA . VAL A 1 89 ? 15.532 1.781 4.276 1.00 73.75 89 VAL A CA 1
ATOM 673 C C . VAL A 1 89 ? 16.930 1.997 4.868 1.00 73.75 89 VAL A C 1
ATOM 675 O O . VAL A 1 89 ? 17.894 1.773 4.131 1.00 73.75 89 VAL A O 1
ATOM 678 N N . PRO A 1 90 ? 17.049 2.481 6.119 1.00 59.75 90 PRO A N 1
ATOM 679 C CA . PRO A 1 90 ? 18.334 2.609 6.806 1.00 59.75 90 PRO A CA 1
ATOM 680 C C . PRO A 1 90 ? 19.104 1.289 6.909 1.00 59.75 90 PRO A C 1
ATOM 682 O O . PRO A 1 90 ? 18.449 0.223 7.007 1.00 59.75 90 PRO A O 1
#